Protein AF-A0A7S1TUW0-F1 (afdb_monomer_lite)

Organism: NCBI:txid124430

Foldseek 3Di:
DDDDDDDDDDDDDDDDDDDDDDDDDDDDDDPDPPPPPDPPPPPDPDPPPPPPPPPPPPPDDPDPPPCPPDQVQDAAPVQRHGDSDPVRNVCCVVVVVVVVVVVVVVVVVVVVVVVVVVVVVVVVVVVVVVVVVVVVVVVVVVVD

pLDDT: mean 76.36, std 19.65, range [44.62, 98.69]

Secondary structure (DSSP, 8-state):
--------------------------------------------------------------------S----EEPTTT--EESSHHHHHHHHHTTHHHHHHHHHHHHHHHHHHHHHHHHHHHHHHHHHHHHHHHHHHHHHHT-

Radius of gyration: 31.02 Å; chains: 1; bounding box: 53×58×76 Å

Sequence (144 aa):
DDDGDDAGGSISSASATVSSNPAEAKEEDATGNDTEDEGSASAQPGQQLKAKRGKYRKHKGQGIPDRKDYINTDACPMCGEVVGTTSGLKYHIEKKVCEARKARRQRDEAKRKEKQERREQREKEVLQREAAEAARKEARAKAT

Structure (mmCIF, N/CA/C/O backbone):
data_AF-A0A7S1TUW0-F1
#
_entry.id   AF-A0A7S1TUW0-F1
#
loop_
_atom_site.group_PDB
_atom_site.id
_atom_site.type_symbol
_atom_site.label_atom_id
_atom_site.label_alt_id
_atom_site.label_comp_id
_atom_site.label_asym_id
_atom_site.label_entity_id
_atom_site.label_seq_id
_atom_site.pdbx_PDB_ins_code
_atom_site.Cartn_x
_atom_site.Cartn_y
_atom_site.Cartn_z
_atom_site.occupancy
_atom_site.B_iso_or_equiv
_atom_site.auth_seq_id
_atom_site.auth_comp_id
_atom_site.auth_asym_id
_atom_site.auth_atom_id
_atom_site.pdbx_PDB_model_num
ATOM 1 N N . ASP A 1 1 ? 2.787 22.546 32.455 1.00 64.69 1 ASP A N 1
ATOM 2 C CA . ASP A 1 1 ? 1.810 23.590 32.119 1.00 64.69 1 ASP A CA 1
ATOM 3 C C . ASP A 1 1 ? 2.437 24.403 31.011 1.00 64.69 1 ASP A C 1
ATOM 5 O O . ASP A 1 1 ? 3.379 25.127 31.290 1.00 64.69 1 ASP A O 1
ATOM 9 N N . ASP A 1 2 ? 2.064 24.130 29.765 1.00 53.28 2 ASP A N 1
ATOM 10 C CA . ASP A 1 2 ? 2.426 24.973 28.624 1.00 53.28 2 ASP A CA 1
ATOM 11 C C . ASP A 1 2 ? 1.241 24.915 27.659 1.00 53.28 2 ASP A C 1
ATOM 13 O O . ASP A 1 2 ? 0.743 23.832 27.320 1.00 53.28 2 ASP A O 1
ATOM 17 N N . ASP A 1 3 ? 0.708 26.103 27.421 1.00 58.50 3 ASP A N 1
ATOM 18 C CA . ASP A 1 3 ? -0.614 26.417 26.914 1.00 58.50 3 ASP A CA 1
ATOM 19 C C . ASP A 1 3 ? -0.789 26.081 25.427 1.00 58.50 3 ASP A C 1
ATOM 21 O O . ASP A 1 3 ? 0.148 26.066 24.631 1.00 58.50 3 ASP A O 1
ATOM 25 N N . GLY A 1 4 ? -2.032 25.773 25.058 1.00 57.59 4 GLY A N 1
ATOM 26 C CA . GLY A 1 4 ? -2.426 25.554 23.676 1.00 57.59 4 GLY A CA 1
ATOM 27 C C . GLY A 1 4 ? -2.642 26.861 22.923 1.00 57.59 4 GLY A C 1
ATOM 28 O O . GLY A 1 4 ? -3.267 27.777 23.449 1.00 57.59 4 GLY A O 1
ATOM 29 N N . ASP A 1 5 ? -2.245 26.874 21.653 1.00 57.03 5 ASP A N 1
ATOM 30 C CA . ASP A 1 5 ? -2.712 27.852 20.677 1.00 57.03 5 ASP A CA 1
ATOM 31 C C . ASP A 1 5 ? -3.574 27.162 19.615 1.00 57.03 5 ASP A C 1
ATOM 33 O O . ASP A 1 5 ? -3.120 26.411 18.746 1.00 57.03 5 ASP A O 1
ATOM 37 N N . ASP A 1 6 ? -4.867 27.422 19.770 1.00 59.72 6 ASP A N 1
ATOM 38 C CA . ASP A 1 6 ? -5.942 27.245 18.812 1.00 59.72 6 ASP A CA 1
ATOM 39 C C . ASP A 1 6 ? -5.762 28.253 17.666 1.00 59.72 6 ASP A C 1
ATOM 41 O O . ASP A 1 6 ? -5.750 29.464 17.880 1.00 59.72 6 ASP A O 1
ATOM 45 N N . ALA A 1 7 ? -5.636 27.762 16.435 1.00 63.47 7 ALA A N 1
ATOM 46 C CA . ALA A 1 7 ? -5.795 28.590 15.246 1.00 63.47 7 ALA A CA 1
ATOM 47 C C . ALA A 1 7 ? -6.854 27.966 14.337 1.00 63.47 7 ALA A C 1
ATOM 49 O O . ALA A 1 7 ? -6.563 27.279 13.353 1.00 63.47 7 ALA A O 1
ATOM 50 N N . GLY A 1 8 ? -8.115 28.218 14.690 1.00 51.88 8 GLY A N 1
ATOM 51 C CA . GLY A 1 8 ? -9.242 28.111 13.777 1.00 51.88 8 GLY A CA 1
ATOM 52 C C . GLY A 1 8 ? -9.075 29.039 12.569 1.00 51.88 8 GLY A C 1
ATOM 53 O O . GLY A 1 8 ? -9.240 30.252 12.663 1.00 51.88 8 GLY A O 1
ATOM 54 N N . GLY A 1 9 ? -8.786 28.458 11.405 1.00 54.44 9 GLY A N 1
ATOM 55 C CA . GLY A 1 9 ? -8.825 29.136 10.109 1.00 54.44 9 GLY A CA 1
ATOM 56 C C . GL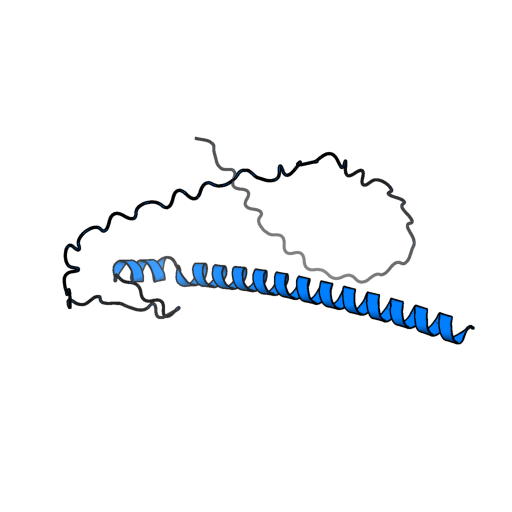Y A 1 9 ? -10.166 28.916 9.415 1.00 54.44 9 GLY A C 1
ATOM 57 O O . GLY A 1 9 ? -10.336 27.954 8.668 1.00 54.44 9 GLY A O 1
ATOM 58 N N . SER A 1 10 ? -11.119 29.805 9.686 1.00 59.19 10 SER A N 1
ATOM 59 C CA . SER A 1 10 ? -12.415 29.889 9.011 1.00 59.19 10 SER A CA 1
ATOM 60 C C . SER A 1 10 ? -12.288 30.391 7.568 1.00 59.19 10 SER A C 1
ATOM 62 O O . SER A 1 10 ? -11.637 31.393 7.306 1.00 59.19 10 SER A O 1
ATOM 64 N N . ILE A 1 11 ? -12.974 29.669 6.678 1.00 61.75 11 ILE A N 1
ATOM 65 C CA . ILE A 1 11 ? -13.624 30.051 5.414 1.00 61.75 11 ILE A CA 1
ATOM 66 C C . ILE A 1 11 ? -13.129 31.275 4.622 1.00 61.75 11 ILE A C 1
ATOM 68 O O . ILE A 1 11 ? -13.155 32.411 5.080 1.00 61.75 11 ILE A O 1
ATOM 72 N N . SER A 1 12 ? -12.945 31.068 3.317 1.00 57.72 12 SER A N 1
ATOM 73 C CA . SER A 1 12 ? -13.487 31.978 2.300 1.00 57.72 12 SER A CA 1
ATOM 74 C C . SER A 1 12 ? -13.696 31.227 0.990 1.00 57.72 12 SER A C 1
ATOM 76 O O . SER A 1 12 ? -12.757 30.884 0.277 1.00 57.72 12 SER A O 1
ATOM 78 N N . SER A 1 13 ? -14.965 30.961 0.695 1.00 56.69 13 SER A N 1
ATOM 79 C CA . SER A 1 13 ? -15.439 30.610 -0.635 1.00 56.69 13 SER A CA 1
ATOM 80 C C . SER A 1 13 ? -15.308 31.833 -1.540 1.00 56.69 13 SER A C 1
ATOM 82 O O . SER A 1 13 ? -15.924 32.861 -1.269 1.00 56.69 13 SER A O 1
ATOM 84 N N . ALA A 1 14 ? -14.567 31.708 -2.636 1.00 60.84 14 ALA A N 1
ATOM 85 C CA . ALA A 1 14 ? -14.663 32.623 -3.763 1.00 60.84 14 ALA A CA 1
ATOM 86 C C . ALA A 1 14 ? -14.856 31.804 -5.041 1.00 60.84 14 ALA A C 1
ATOM 88 O O . ALA A 1 14 ? -14.001 31.022 -5.451 1.00 60.84 14 ALA A O 1
ATOM 89 N N . SER A 1 15 ? -16.028 31.969 -5.641 1.00 59.66 15 SER A N 1
ATOM 90 C CA . SER A 1 15 ? -16.333 31.578 -7.011 1.00 59.66 15 SER A CA 1
ATOM 91 C C . SER A 1 15 ? -16.071 32.787 -7.905 1.00 59.66 15 SER A C 1
ATOM 93 O O . SER A 1 15 ? -16.634 33.837 -7.621 1.00 59.66 15 SER A O 1
ATOM 95 N N . ALA A 1 16 ? -15.281 32.648 -8.973 1.00 49.75 16 ALA A N 1
ATOM 96 C CA . ALA A 1 16 ? -15.497 33.346 -10.247 1.00 49.75 16 ALA A CA 1
ATOM 97 C C . ALA A 1 16 ? -14.436 32.966 -11.294 1.00 49.75 16 ALA A C 1
ATOM 99 O O . ALA A 1 16 ? -13.234 33.108 -11.102 1.00 49.75 16 ALA A O 1
ATOM 100 N N . THR A 1 17 ? -14.968 32.503 -12.418 1.00 59.97 17 THR A N 1
ATOM 101 C CA . THR A 1 17 ? -14.490 32.579 -13.803 1.00 59.97 17 THR A CA 1
ATOM 102 C C . THR A 1 17 ? -13.541 33.739 -14.139 1.00 59.97 17 THR A C 1
ATOM 104 O O . THR A 1 17 ? -13.884 34.875 -13.833 1.00 59.97 17 THR A O 1
ATOM 107 N N . VAL A 1 18 ? -12.490 33.488 -14.936 1.00 57.12 18 VAL A N 1
ATOM 108 C CA . VAL A 1 18 ? -12.242 34.211 -16.204 1.00 57.12 18 VAL A CA 1
ATOM 109 C C . VAL A 1 18 ? -11.153 33.511 -17.033 1.00 57.12 18 VAL A C 1
ATOM 111 O O . VAL A 1 18 ? -10.079 33.177 -16.540 1.00 57.12 18 VAL A O 1
ATOM 114 N N . SER A 1 19 ? -11.461 33.275 -18.306 1.00 56.66 19 SER A N 1
ATOM 115 C CA . SER A 1 19 ? -10.512 32.913 -19.358 1.00 56.66 19 SER A CA 1
ATOM 116 C C . SER A 1 19 ? -9.531 34.052 -19.609 1.00 56.66 19 SER A C 1
ATOM 118 O O . SER A 1 19 ? -9.982 35.183 -19.759 1.00 56.66 19 SER A O 1
ATOM 120 N N . SER A 1 20 ? -8.241 33.753 -19.768 1.00 52.38 20 SER A N 1
ATOM 121 C CA . SER A 1 20 ? -7.343 34.372 -20.762 1.00 52.38 20 SER A CA 1
ATOM 122 C C . SER A 1 20 ? -5.962 33.722 -20.690 1.00 52.38 20 SER A C 1
ATOM 124 O O . SER A 1 20 ? -5.299 33.777 -19.659 1.00 52.38 20 SER A O 1
ATOM 126 N N . ASN A 1 21 ? -5.529 33.131 -21.805 1.00 59.91 21 ASN A N 1
ATOM 127 C CA . ASN A 1 21 ? -4.113 32.896 -22.079 1.00 59.91 21 ASN A CA 1
ATOM 128 C C . ASN A 1 21 ? -3.402 34.244 -22.238 1.00 59.91 21 ASN A C 1
ATOM 130 O O . ASN A 1 21 ? -3.927 35.130 -22.916 1.00 59.91 21 ASN A O 1
ATOM 134 N N . PRO A 1 22 ? -2.168 34.338 -21.737 1.00 57.47 22 PRO A N 1
ATOM 135 C CA . PRO A 1 22 ? -1.108 34.884 -22.570 1.00 57.47 22 PRO A CA 1
ATOM 136 C C . PRO A 1 22 ? 0.097 33.940 -22.641 1.00 57.47 22 PRO A C 1
ATOM 138 O O . PRO A 1 22 ? 0.575 33.407 -21.641 1.00 57.47 22 PRO A O 1
ATOM 141 N N . ALA A 1 23 ? 0.582 33.757 -23.868 1.00 58.12 23 ALA A N 1
ATOM 142 C CA . ALA A 1 23 ? 1.971 33.418 -24.117 1.00 58.12 23 ALA A CA 1
ATOM 143 C C . ALA A 1 23 ? 2.861 34.518 -23.519 1.00 58.12 23 ALA A C 1
ATOM 145 O O . ALA A 1 23 ? 2.495 35.686 -23.598 1.00 58.12 23 ALA A O 1
ATOM 146 N N . GLU A 1 24 ? 3.993 34.148 -22.931 1.00 53.28 24 GLU A N 1
ATOM 147 C CA . GLU A 1 24 ? 5.327 34.658 -23.270 1.00 53.28 24 GLU A CA 1
ATOM 148 C C . GLU A 1 24 ? 6.348 34.254 -22.203 1.00 53.28 24 GLU A C 1
ATOM 150 O O . GLU A 1 24 ? 6.048 34.080 -21.023 1.00 53.28 24 GLU A O 1
ATOM 155 N N . ALA A 1 25 ? 7.558 34.029 -22.698 1.00 54.81 25 ALA A N 1
ATOM 156 C CA . ALA A 1 25 ? 8.715 33.503 -22.009 1.00 54.81 25 ALA A CA 1
ATOM 157 C C . ALA A 1 25 ? 9.103 34.303 -20.759 1.00 54.81 25 ALA A C 1
ATOM 159 O O . ALA A 1 25 ? 9.205 35.529 -20.798 1.00 54.81 25 ALA A O 1
ATOM 160 N N . LYS A 1 26 ? 9.468 33.573 -19.703 1.00 55.56 26 LYS A N 1
ATOM 161 C CA . LYS A 1 26 ? 10.525 33.990 -18.785 1.00 55.56 26 LYS A CA 1
ATOM 162 C C . LYS A 1 26 ? 11.448 32.813 -18.524 1.00 55.56 26 LYS A C 1
ATOM 164 O O . LYS A 1 26 ? 11.084 31.840 -17.869 1.00 55.56 26 LYS A O 1
ATOM 169 N N . GLU A 1 27 ? 12.627 32.915 -19.121 1.00 57.16 27 GLU A N 1
ATOM 170 C CA . GLU A 1 27 ? 13.829 32.290 -18.605 1.00 57.16 27 GLU A CA 1
ATOM 171 C C . GLU A 1 27 ? 14.166 32.998 -17.293 1.00 57.16 27 GLU A C 1
ATOM 173 O O . GLU A 1 27 ? 14.420 34.202 -17.276 1.00 57.16 27 GLU A O 1
ATOM 178 N N . GLU A 1 28 ? 14.133 32.262 -16.191 1.00 60.31 28 GLU A N 1
ATOM 179 C CA . GLU A 1 28 ? 14.805 32.663 -14.966 1.00 60.31 28 GLU A CA 1
ATOM 180 C C . GLU A 1 28 ? 15.561 31.457 -14.420 1.00 60.31 28 GLU A C 1
ATOM 182 O O . GLU A 1 28 ? 15.019 30.485 -13.895 1.00 60.31 28 GLU A O 1
ATOM 187 N N . ASP A 1 29 ? 16.855 31.548 -14.696 1.00 49.00 29 ASP A N 1
ATOM 188 C CA . ASP A 1 29 ? 17.959 30.854 -14.082 1.00 49.00 29 ASP A CA 1
ATOM 189 C C . ASP A 1 29 ? 17.837 30.951 -12.553 1.00 49.00 29 ASP A C 1
ATOM 191 O O . ASP A 1 29 ? 17.874 32.035 -11.968 1.00 49.00 29 ASP A O 1
ATOM 195 N N . ALA A 1 30 ? 17.645 29.805 -11.910 1.00 53.72 30 ALA A N 1
ATOM 196 C CA . ALA A 1 30 ? 17.847 29.644 -10.480 1.00 53.72 30 ALA A CA 1
ATOM 197 C C . ALA A 1 30 ? 18.624 28.347 -10.261 1.00 53.72 30 ALA A C 1
ATOM 199 O O . ALA A 1 30 ? 18.111 27.320 -9.811 1.00 53.72 30 ALA A O 1
ATOM 200 N N . THR A 1 31 ? 19.901 28.406 -10.629 1.00 54.16 31 THR A N 1
ATOM 201 C CA . THR A 1 31 ? 20.947 27.640 -9.959 1.00 54.16 31 THR A CA 1
ATOM 202 C C . THR A 1 31 ? 20.872 27.877 -8.449 1.00 54.16 31 THR A C 1
ATOM 204 O O . THR A 1 31 ? 20.812 29.028 -8.019 1.00 54.16 31 THR A O 1
ATOM 207 N N . GLY A 1 32 ? 20.937 26.811 -7.650 1.00 54.56 32 GLY A N 1
ATOM 208 C CA . GLY A 1 32 ? 21.218 26.929 -6.215 1.00 54.56 32 GLY A CA 1
ATOM 209 C C . GLY A 1 32 ? 20.296 26.122 -5.314 1.00 54.56 32 GLY A C 1
ATOM 210 O O . GLY A 1 32 ? 19.611 26.688 -4.473 1.00 54.56 32 GLY A O 1
ATOM 211 N N . ASN A 1 33 ? 20.313 24.796 -5.447 1.00 45.53 33 ASN A N 1
ATOM 212 C CA . ASN A 1 33 ? 20.049 23.939 -4.293 1.00 45.53 33 ASN A CA 1
ATOM 213 C C . ASN A 1 33 ? 21.385 23.334 -3.861 1.00 45.53 33 ASN A C 1
ATOM 215 O O . ASN A 1 33 ? 21.685 22.175 -4.149 1.00 45.53 33 ASN A O 1
ATOM 219 N N . ASP A 1 34 ? 22.180 24.162 -3.181 1.00 44.62 34 ASP A N 1
ATOM 220 C CA . ASP A 1 34 ? 23.128 23.725 -2.162 1.00 44.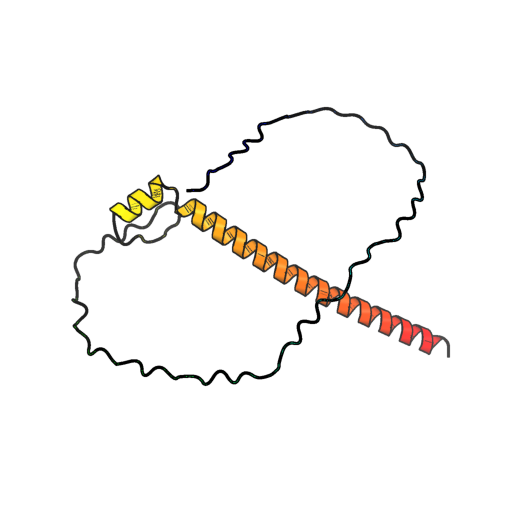62 34 ASP A CA 1
ATOM 221 C C . ASP A 1 34 ? 22.340 22.925 -1.122 1.00 44.62 34 ASP A C 1
ATOM 223 O O . ASP A 1 34 ? 21.743 23.460 -0.189 1.00 44.62 34 ASP A O 1
ATOM 227 N N . THR A 1 35 ? 22.263 21.615 -1.337 1.00 52.69 35 THR A N 1
ATOM 228 C CA . THR A 1 35 ? 21.948 20.695 -0.251 1.00 52.69 35 THR A CA 1
ATOM 229 C C . THR A 1 35 ? 23.295 20.215 0.231 1.00 52.69 35 THR A C 1
ATOM 231 O O . THR A 1 35 ? 23.896 19.338 -0.385 1.00 52.69 35 THR A O 1
ATOM 234 N N . GLU A 1 36 ? 23.782 20.874 1.278 1.00 57.59 36 GLU A N 1
ATOM 235 C CA . GLU A 1 36 ? 24.940 20.451 2.049 1.00 57.59 36 GLU A CA 1
ATOM 236 C C . GLU A 1 36 ? 24.696 19.018 2.542 1.00 57.59 36 GLU A C 1
ATOM 238 O O . GLU A 1 36 ? 24.003 18.733 3.520 1.00 57.59 36 GLU A O 1
ATOM 243 N N . ASP A 1 37 ? 25.223 18.110 1.731 1.00 55.66 37 ASP A N 1
ATOM 244 C CA . ASP A 1 37 ? 25.731 16.796 2.054 1.00 55.66 37 ASP A CA 1
ATOM 245 C C . ASP A 1 37 ? 26.754 16.929 3.182 1.00 55.66 37 ASP A C 1
ATOM 247 O O . ASP A 1 37 ? 27.893 17.238 2.913 1.00 55.66 37 ASP A O 1
ATOM 251 N N . GLU A 1 38 ? 26.363 16.738 4.440 1.00 51.16 38 GLU A N 1
ATOM 252 C CA . GLU A 1 38 ? 27.289 16.389 5.532 1.00 51.16 38 GLU A CA 1
ATOM 253 C C . GLU A 1 38 ? 26.469 15.731 6.657 1.00 51.16 38 GLU A C 1
ATOM 255 O O . GLU A 1 38 ? 26.282 16.235 7.764 1.00 51.16 38 GLU A O 1
ATOM 260 N N . GLY A 1 39 ? 25.898 14.571 6.336 1.00 45.94 39 GLY A N 1
ATOM 261 C CA . GLY A 1 39 ? 25.139 13.736 7.263 1.00 45.94 39 GLY A CA 1
ATOM 262 C C . GLY A 1 39 ? 25.600 12.291 7.216 1.00 45.94 39 GLY A C 1
ATOM 263 O O . GLY A 1 39 ? 24.770 11.384 7.175 1.00 45.94 39 GLY A O 1
ATOM 264 N N . SER A 1 40 ? 26.919 12.085 7.170 1.00 51.41 40 SER A N 1
ATOM 265 C CA . SER A 1 40 ? 27.606 10.793 7.206 1.00 51.41 40 SER A CA 1
ATOM 266 C C . SER A 1 40 ? 27.320 10.059 8.525 1.00 51.41 40 SER A C 1
ATOM 268 O O . SER A 1 40 ? 28.137 9.981 9.444 1.00 51.41 40 SER A O 1
ATOM 270 N N . ALA A 1 41 ? 26.111 9.508 8.641 1.00 50.84 41 ALA A N 1
ATOM 271 C CA . ALA A 1 41 ? 25.760 8.535 9.657 1.00 50.84 41 ALA A CA 1
ATOM 272 C C . ALA A 1 41 ? 26.436 7.216 9.278 1.00 50.84 41 ALA A C 1
ATOM 274 O O . ALA A 1 41 ? 25.848 6.324 8.664 1.00 50.84 41 ALA A O 1
ATOM 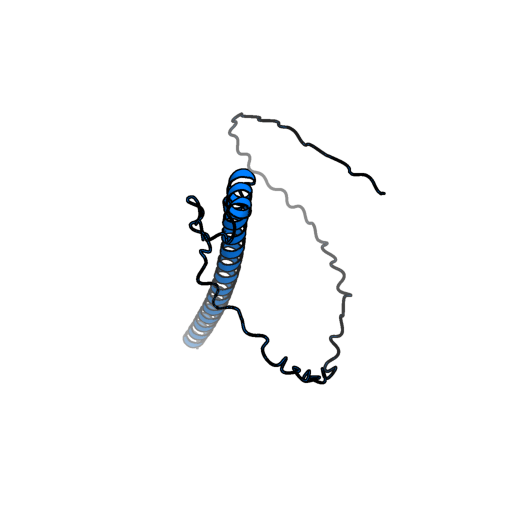275 N N . SER A 1 42 ? 27.716 7.140 9.632 1.00 52.53 42 SER A N 1
ATOM 276 C CA . SER A 1 42 ? 28.510 5.925 9.744 1.00 52.53 42 SER A CA 1
ATOM 277 C C . SER A 1 42 ? 27.718 4.857 10.507 1.00 52.53 42 SER A C 1
ATOM 279 O O . SER A 1 42 ? 27.723 4.765 11.735 1.00 52.53 42 SER A O 1
ATOM 281 N N . ALA A 1 43 ? 26.989 4.036 9.755 1.00 50.56 43 ALA A N 1
ATOM 282 C CA . ALA A 1 43 ? 26.347 2.842 10.260 1.00 50.56 43 ALA A CA 1
ATOM 283 C C . ALA A 1 43 ? 27.455 1.882 10.696 1.00 50.56 43 ALA A C 1
ATOM 285 O O . ALA A 1 43 ? 28.020 1.151 9.885 1.00 50.56 43 ALA A O 1
ATOM 286 N N . GLN A 1 44 ? 27.800 1.924 11.983 1.00 61.00 44 GLN A N 1
ATOM 287 C CA . GLN A 1 44 ? 28.713 0.965 12.581 1.00 61.00 44 GLN A CA 1
ATOM 288 C C . GLN A 1 44 ? 28.146 -0.449 12.375 1.00 61.00 44 GLN A C 1
ATOM 290 O O . GLN A 1 44 ? 27.054 -0.751 12.870 1.00 61.00 44 GLN A O 1
ATOM 295 N N . PRO A 1 45 ? 28.854 -1.339 11.658 1.00 59.47 45 PRO A N 1
ATOM 296 C CA . PRO A 1 45 ? 28.441 -2.720 11.545 1.00 59.47 45 PRO A CA 1
ATOM 297 C C . PRO A 1 45 ? 28.732 -3.423 12.874 1.00 59.47 45 PRO A C 1
ATOM 299 O O . PRO A 1 45 ? 29.865 -3.475 13.342 1.00 59.47 45 PRO A O 1
ATOM 302 N N . GLY A 1 46 ? 27.699 -4.022 13.461 1.00 57.00 46 GLY A N 1
ATOM 303 C CA . GLY A 1 46 ? 27.894 -5.160 14.354 1.00 57.00 46 GLY A CA 1
ATOM 304 C C . GLY A 1 46 ? 28.018 -4.843 15.839 1.00 57.00 46 GLY A C 1
ATOM 305 O O . GLY A 1 46 ? 28.978 -5.257 16.482 1.00 57.00 46 GLY A O 1
ATOM 306 N N . GLN A 1 47 ? 26.973 -4.277 16.442 1.00 57.38 47 GLN A N 1
ATOM 307 C CA . GLN A 1 47 ? 26.692 -4.635 17.831 1.00 57.38 47 GLN A CA 1
ATOM 308 C C . GLN A 1 47 ? 25.840 -5.903 17.846 1.00 57.38 47 GLN A C 1
ATOM 310 O O . GLN A 1 47 ? 24.649 -5.902 17.542 1.00 57.38 47 GLN A O 1
ATOM 315 N N . GLN A 1 48 ? 26.509 -7.013 18.157 1.00 58.34 48 GLN A N 1
ATOM 316 C CA . GLN A 1 48 ? 25.913 -8.319 18.395 1.00 58.34 48 GLN A CA 1
ATOM 317 C C . GLN A 1 48 ? 24.843 -8.191 19.485 1.00 58.34 48 GLN A C 1
ATOM 319 O O . GLN A 1 48 ? 25.149 -8.159 20.681 1.00 58.34 48 GLN A O 1
ATOM 324 N N . LEU A 1 49 ? 23.576 -8.135 19.077 1.00 61.97 49 LEU A N 1
ATOM 325 C CA . LEU A 1 49 ? 22.441 -8.293 19.974 1.00 61.97 49 LEU A CA 1
ATOM 326 C C . LEU A 1 49 ? 22.480 -9.728 20.503 1.00 61.97 49 LEU A C 1
ATOM 328 O O . LEU A 1 49 ? 21.925 -10.654 19.914 1.00 61.97 49 LEU A O 1
ATOM 332 N N . LYS A 1 50 ? 23.194 -9.922 21.617 1.00 65.12 50 LYS A N 1
ATOM 333 C CA . LYS A 1 50 ? 23.169 -11.152 22.404 1.00 65.12 50 LYS A CA 1
ATOM 334 C C . LYS A 1 50 ? 21.713 -11.405 22.768 1.00 65.12 50 LYS A C 1
ATOM 336 O O . LYS A 1 50 ? 21.171 -10.757 23.664 1.00 65.12 50 LYS A O 1
ATOM 341 N N . ALA A 1 51 ? 21.084 -12.327 22.044 1.00 59.44 51 ALA A N 1
ATOM 342 C CA . ALA A 1 51 ? 19.732 -12.787 22.288 1.00 59.44 51 ALA A CA 1
ATOM 343 C C . ALA A 1 51 ? 19.675 -13.385 23.697 1.00 59.44 51 ALA A C 1
ATOM 345 O O . ALA A 1 51 ? 19.935 -14.570 23.912 1.00 59.44 51 ALA A O 1
ATOM 346 N N . LYS A 1 52 ? 19.350 -12.551 24.687 1.00 63.97 52 LYS A N 1
ATOM 347 C CA . LYS A 1 52 ? 18.937 -13.005 26.008 1.00 63.97 52 LYS A CA 1
ATOM 348 C C . LYS A 1 52 ? 17.601 -13.706 25.796 1.00 63.97 52 LYS A C 1
ATOM 350 O O . LYS A 1 52 ? 16.549 -13.077 25.838 1.00 63.97 52 LYS A O 1
ATOM 355 N N . ARG A 1 53 ? 17.657 -15.009 25.500 1.00 62.19 53 ARG A N 1
ATOM 356 C CA . ARG A 1 53 ? 16.506 -15.915 25.489 1.00 62.19 53 ARG A CA 1
ATOM 357 C C . ARG A 1 53 ? 15.926 -15.883 26.899 1.00 62.19 53 AR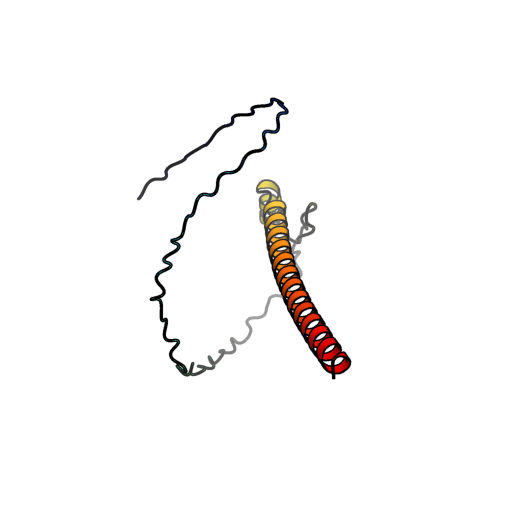G A C 1
ATOM 359 O O . ARG A 1 53 ? 16.383 -16.600 27.788 1.00 62.19 53 ARG A O 1
ATOM 366 N N . GLY A 1 54 ? 14.991 -14.959 27.116 1.00 61.03 54 GLY A N 1
ATOM 367 C CA . GLY A 1 54 ? 14.248 -14.824 28.353 1.00 61.03 54 GLY A CA 1
ATOM 368 C C . GLY A 1 54 ? 13.627 -16.173 28.668 1.00 61.03 54 GLY A C 1
ATOM 369 O O . GLY A 1 54 ? 12.862 -16.721 27.876 1.00 61.03 54 GLY A O 1
ATOM 370 N N . LYS A 1 55 ? 14.023 -16.745 29.802 1.00 64.56 55 LYS A N 1
ATOM 371 C CA . LYS A 1 55 ? 13.426 -17.957 30.348 1.00 64.56 55 LYS A CA 1
ATOM 372 C C . LYS A 1 55 ? 11.974 -17.614 30.680 1.00 64.56 55 LYS A C 1
ATOM 374 O O . LYS A 1 55 ? 11.712 -17.055 31.742 1.00 64.56 55 LYS A O 1
ATOM 379 N N . TYR A 1 56 ? 11.048 -17.903 29.766 1.00 65.00 56 TYR A N 1
ATOM 380 C CA . TYR A 1 56 ? 9.615 -17.834 30.033 1.00 65.00 56 TYR A CA 1
ATOM 381 C C . TYR A 1 56 ? 9.322 -18.783 31.198 1.00 65.00 56 TYR A C 1
ATOM 383 O O . TYR A 1 56 ? 9.320 -20.007 31.047 1.00 65.00 56 TYR A O 1
ATOM 391 N N . ARG A 1 57 ? 9.156 -18.212 32.395 1.00 64.06 57 ARG A N 1
ATOM 392 C CA . ARG A 1 57 ? 8.696 -18.939 33.575 1.00 64.06 57 ARG A CA 1
ATOM 393 C C . ARG A 1 57 ? 7.289 -19.436 33.251 1.00 64.06 57 ARG A C 1
ATOM 395 O O . ARG A 1 57 ? 6.366 -18.641 33.121 1.00 64.06 57 ARG A O 1
ATOM 402 N N . LYS A 1 58 ? 7.145 -20.754 33.081 1.00 66.38 58 LYS A N 1
ATOM 403 C CA . LYS A 1 58 ? 5.850 -21.445 33.040 1.00 66.38 58 LYS A CA 1
ATOM 404 C C . LYS A 1 58 ? 5.112 -21.124 34.341 1.00 66.38 58 LYS A C 1
ATOM 406 O O . LYS A 1 58 ? 5.373 -21.751 35.366 1.00 66.38 58 LYS A O 1
ATOM 411 N N . HIS A 1 59 ? 4.219 -20.141 34.311 1.00 66.94 59 HIS A N 1
ATOM 412 C CA . HIS A 1 59 ? 3.213 -19.988 35.352 1.00 66.94 59 HIS A CA 1
ATOM 413 C C . HIS A 1 59 ? 2.309 -21.222 35.259 1.00 66.94 59 HIS A C 1
ATOM 415 O O . HIS A 1 59 ? 1.632 -21.430 34.253 1.00 66.94 59 HIS A O 1
ATOM 421 N N . LYS A 1 60 ? 2.389 -22.102 36.266 1.00 53.62 60 LYS A N 1
ATOM 422 C CA . LYS A 1 60 ? 1.469 -23.234 36.424 1.00 53.62 60 LYS A CA 1
ATOM 423 C C . LYS A 1 60 ? 0.049 -22.673 36.479 1.00 53.62 60 LYS A C 1
ATOM 425 O O . LYS A 1 60 ? -0.227 -21.799 37.296 1.00 53.62 60 LYS A O 1
ATOM 430 N N . GLY A 1 61 ? -0.790 -23.161 35.567 1.00 52.53 61 GLY A N 1
ATOM 431 C CA . GLY A 1 61 ? -2.155 -22.711 35.351 1.00 52.53 61 GLY A CA 1
ATOM 432 C C . GLY A 1 61 ? -2.972 -22.704 36.634 1.00 52.53 61 GLY A C 1
ATOM 433 O O . GLY A 1 61 ? -3.274 -23.752 37.197 1.00 52.53 61 GLY A O 1
ATOM 434 N N . GLN A 1 62 ? -3.353 -21.507 37.061 1.00 56.62 62 GLN A N 1
ATOM 435 C CA . GLN A 1 62 ? -4.612 -21.339 37.764 1.00 56.62 62 GLN A CA 1
ATOM 436 C C . GLN A 1 62 ? -5.690 -21.442 36.686 1.00 56.62 62 GLN A C 1
ATOM 438 O O . GLN A 1 62 ? -5.629 -20.725 35.687 1.00 56.62 62 GLN A O 1
ATOM 443 N N . GLY A 1 63 ? -6.566 -22.438 36.830 1.00 53.00 63 GLY A N 1
ATOM 444 C CA . GLY A 1 63 ? -7.564 -22.805 35.834 1.00 53.00 63 GLY A CA 1
ATOM 445 C C . GLY A 1 63 ? -8.336 -21.586 35.356 1.00 53.00 63 GLY A C 1
ATOM 446 O O . GLY A 1 63 ? -8.854 -20.821 36.167 1.00 53.00 63 GLY A O 1
ATOM 447 N N . ILE A 1 64 ? -8.389 -21.414 34.035 1.00 61.50 64 ILE A N 1
ATOM 448 C CA . ILE A 1 64 ? -9.357 -20.527 33.401 1.00 61.50 64 ILE A CA 1
ATOM 449 C C . ILE A 1 64 ? -10.709 -21.107 33.816 1.00 61.50 64 ILE A C 1
ATOM 451 O O . ILE A 1 64 ? -10.986 -22.251 33.450 1.00 61.50 64 ILE A O 1
ATOM 455 N N . PRO A 1 65 ? -11.499 -20.417 34.654 1.00 60.59 65 PRO A N 1
ATOM 456 C CA . PRO A 1 65 ? -12.790 -20.948 35.037 1.00 60.59 65 PRO A CA 1
ATOM 457 C C . PRO A 1 65 ? -13.598 -21.125 33.752 1.00 60.59 65 PRO A C 1
ATOM 459 O O . PRO A 1 65 ? -13.688 -20.189 32.955 1.00 60.59 65 PRO A O 1
ATOM 462 N N . ASP A 1 66 ? -14.152 -22.322 33.555 1.00 60.47 66 ASP A N 1
ATOM 463 C CA . ASP A 1 66 ? -15.184 -22.645 32.565 1.00 60.47 66 ASP A CA 1
ATOM 464 C C . ASP A 1 66 ? -16.435 -21.791 32.863 1.00 60.47 66 ASP A C 1
ATOM 466 O O . ASP A 1 66 ? -17.469 -22.271 33.323 1.00 60.47 66 ASP A O 1
ATOM 470 N N . ARG A 1 67 ? -16.338 -20.472 32.670 1.00 59.44 67 ARG A N 1
ATOM 471 C CA . ARG A 1 67 ? -17.463 -19.544 32.746 1.00 59.44 67 ARG A CA 1
ATOM 472 C C . ARG A 1 67 ? -18.228 -19.668 31.440 1.00 59.44 67 ARG A C 1
ATOM 474 O O . ARG A 1 67 ? -18.055 -18.888 30.512 1.00 59.44 67 ARG A O 1
ATOM 481 N N . LYS A 1 68 ? -19.096 -20.679 31.410 1.00 58.97 68 LYS A N 1
ATOM 482 C CA . LYS A 1 68 ? -20.226 -20.795 30.475 1.00 58.97 68 LYS A CA 1
ATOM 483 C C . LYS A 1 68 ? -21.287 -19.709 30.694 1.00 58.97 68 LYS A C 1
ATOM 485 O O . LYS A 1 68 ? -22.266 -19.654 29.956 1.00 58.97 68 LYS A O 1
ATOM 490 N N . ASP A 1 69 ? -21.060 -18.803 31.640 1.00 54.41 69 ASP A N 1
ATOM 491 C CA . ASP A 1 69 ? -21.867 -17.613 31.846 1.00 54.41 69 ASP A CA 1
ATOM 492 C C . ASP A 1 69 ? -21.518 -16.564 30.783 1.00 54.41 69 ASP A C 1
ATOM 494 O O . ASP A 1 69 ? -20.695 -15.673 30.981 1.00 54.41 69 ASP A O 1
ATOM 498 N N . TYR A 1 70 ? -22.174 -16.698 29.633 1.00 54.91 70 TYR A N 1
ATOM 499 C CA . TYR A 1 70 ? -22.929 -15.576 29.087 1.00 54.91 70 TYR A CA 1
ATOM 500 C C . TYR A 1 70 ? -22.115 -14.284 28.895 1.00 54.91 70 TYR A C 1
ATOM 502 O O . TYR A 1 70 ? -22.470 -13.212 29.389 1.00 54.91 70 TYR A O 1
ATOM 510 N N . ILE A 1 71 ? -21.017 -14.360 28.138 1.00 60.62 71 ILE A N 1
ATOM 511 C CA . ILE A 1 71 ? -20.512 -13.153 27.488 1.00 60.62 71 ILE A CA 1
ATOM 512 C C . ILE A 1 71 ? -21.592 -12.789 26.468 1.00 60.62 71 ILE A C 1
ATOM 514 O O . ILE A 1 71 ? -21.661 -13.396 25.402 1.00 60.62 71 ILE A O 1
ATOM 518 N N . ASN A 1 72 ? -22.465 -11.842 26.816 1.00 64.38 72 ASN A N 1
ATOM 519 C CA . ASN A 1 72 ? -23.278 -11.107 25.850 1.00 64.38 72 ASN A CA 1
ATOM 520 C C . ASN A 1 72 ? -22.310 -10.340 24.951 1.00 64.38 72 ASN A C 1
ATOM 522 O O . ASN A 1 72 ? -22.008 -9.166 25.164 1.00 64.38 72 ASN A O 1
ATOM 526 N N . THR A 1 73 ? -21.717 -11.068 24.012 1.00 68.38 73 THR A N 1
ATOM 527 C CA . THR A 1 73 ? -20.896 -10.552 22.935 1.00 68.38 73 THR A CA 1
ATOM 528 C C . THR A 1 73 ? -21.828 -9.871 21.956 1.00 68.38 73 THR A C 1
ATOM 530 O O . THR A 1 73 ? -22.178 -10.434 20.919 1.00 68.38 73 THR A O 1
ATOM 533 N N . ASP A 1 74 ? -22.267 -8.671 22.309 1.00 83.00 74 ASP A N 1
ATOM 534 C CA . ASP A 1 74 ? -23.069 -7.865 21.413 1.00 83.00 74 ASP A CA 1
ATOM 535 C C . ASP A 1 74 ? -22.131 -7.291 20.342 1.00 83.00 74 ASP A C 1
ATOM 537 O O . ASP A 1 74 ? -21.155 -6.580 20.618 1.00 83.00 74 ASP A O 1
ATOM 541 N N . ALA A 1 75 ? -22.385 -7.670 19.091 1.00 91.88 75 ALA A N 1
ATOM 542 C CA . ALA A 1 75 ? -21.654 -7.148 17.949 1.00 91.88 75 ALA A CA 1
ATOM 543 C C . ALA A 1 75 ? -22.189 -5.764 17.583 1.00 91.88 75 ALA A C 1
ATOM 545 O O . ALA A 1 75 ? -23.398 -5.529 17.555 1.00 91.88 75 ALA A O 1
ATOM 546 N N . CYS A 1 76 ? -21.291 -4.838 17.255 1.00 93.19 76 CYS A N 1
ATOM 547 C CA . CYS A 1 76 ? -21.709 -3.532 16.777 1.00 93.19 76 CYS A CA 1
ATOM 548 C C . CYS A 1 76 ? -22.429 -3.657 15.423 1.00 93.19 76 CYS A C 1
ATOM 550 O O . CYS A 1 76 ? -21.824 -4.164 14.478 1.00 93.19 76 CYS A O 1
ATOM 552 N N . PRO 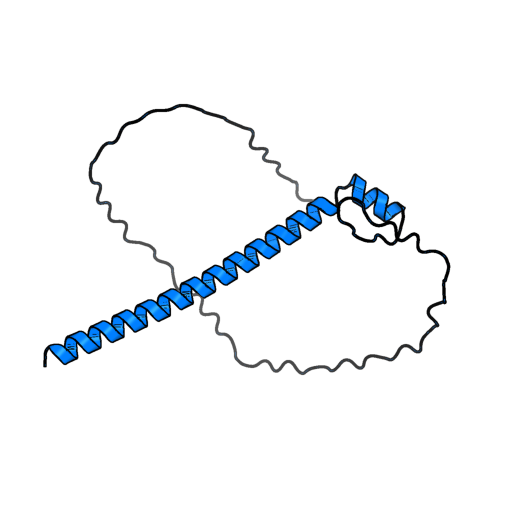A 1 77 ? -23.662 -3.144 15.257 1.00 90.81 77 PRO A N 1
ATOM 553 C CA . PRO A 1 77 ? -24.413 -3.294 14.007 1.00 90.81 77 PRO A CA 1
ATOM 554 C C . PRO A 1 77 ? -23.782 -2.540 12.825 1.00 90.81 77 PRO A C 1
ATOM 556 O O . PRO A 1 77 ? -24.034 -2.879 11.675 1.00 90.81 77 PRO A O 1
ATOM 559 N N . MET A 1 78 ? -22.946 -1.527 13.087 1.00 92.38 78 MET A N 1
ATOM 560 C CA . MET A 1 78 ? -22.317 -0.713 12.038 1.00 92.38 78 MET A CA 1
ATOM 561 C C . MET A 1 78 ? -21.036 -1.329 11.470 1.00 92.38 78 MET A C 1
ATOM 563 O O . MET A 1 78 ? -20.740 -1.154 10.290 1.00 92.38 78 MET A O 1
ATOM 567 N N . CYS A 1 79 ? -20.239 -2.001 12.305 1.00 92.94 79 CYS A N 1
ATOM 568 C CA . CYS A 1 79 ? -18.949 -2.555 11.883 1.00 92.94 79 CYS A CA 1
ATOM 569 C C . CYS A 1 79 ? -18.774 -4.054 12.161 1.00 92.94 79 CYS A C 1
ATOM 571 O O . CYS A 1 79 ? -17.720 -4.600 11.840 1.00 92.94 79 CYS A O 1
ATOM 573 N N . GLY A 1 80 ? -19.781 -4.721 12.731 1.00 91.81 80 GLY A N 1
ATOM 574 C CA . GLY A 1 80 ? -19.781 -6.153 13.044 1.00 91.81 80 GLY A CA 1
ATOM 575 C C . GLY A 1 80 ? -18.791 -6.559 14.135 1.00 91.81 80 GLY A C 1
ATOM 576 O O . GLY A 1 80 ? -18.601 -7.746 14.384 1.00 91.81 80 GLY A O 1
ATOM 577 N N . GLU A 1 81 ? -18.116 -5.597 14.768 1.00 92.81 81 GLU A N 1
ATOM 578 C CA . GLU A 1 81 ? -17.080 -5.893 15.744 1.00 92.81 81 GLU A CA 1
ATOM 579 C C . GLU A 1 81 ? -17.697 -6.318 17.072 1.00 92.81 81 GLU A C 1
ATOM 581 O O . GLU A 1 81 ? -18.542 -5.619 17.633 1.00 92.81 81 GLU A O 1
ATOM 586 N N . VAL A 1 82 ? -17.264 -7.479 17.557 1.00 93.31 82 VAL A N 1
ATOM 587 C CA . VAL A 1 82 ? -17.720 -8.048 18.820 1.00 93.31 82 VAL A CA 1
ATOM 588 C C . VAL A 1 82 ? -17.109 -7.264 19.971 1.00 93.31 82 VAL A C 1
ATOM 590 O O . VAL A 1 82 ? -15.886 -7.221 20.121 1.00 93.31 82 VAL A O 1
ATOM 593 N N . VAL A 1 83 ? -17.961 -6.661 20.798 1.00 93.06 83 VAL A N 1
ATOM 594 C CA . VAL A 1 83 ? -17.528 -5.967 22.009 1.00 93.06 83 VAL A CA 1
ATOM 595 C C . VAL A 1 83 ? -17.869 -6.841 23.212 1.00 93.06 83 VAL A C 1
ATOM 597 O O . VAL A 1 83 ? -18.986 -7.322 23.348 1.00 93.06 83 VAL A O 1
ATOM 600 N N . GLY A 1 84 ? -16.886 -7.088 24.081 1.00 89.12 84 GLY A N 1
ATOM 601 C CA . GLY A 1 84 ? -17.033 -8.042 25.189 1.00 89.12 84 GLY A CA 1
ATOM 602 C C . GLY A 1 84 ? -17.939 -7.577 26.334 1.00 89.12 84 GLY A C 1
ATOM 603 O O . GLY A 1 84 ? -18.204 -8.356 27.244 1.00 89.12 84 GLY A O 1
ATOM 604 N N . THR A 1 85 ? -18.382 -6.316 26.326 1.00 90.00 85 THR A N 1
ATOM 605 C CA . THR A 1 85 ? -19.250 -5.735 27.357 1.00 90.00 85 THR A CA 1
ATOM 606 C C . THR A 1 85 ? -20.293 -4.805 26.738 1.00 90.00 85 THR A C 1
ATOM 608 O O . THR A 1 85 ? -20.007 -4.068 25.793 1.00 90.00 85 THR A O 1
ATOM 611 N N . THR A 1 86 ? -21.492 -4.773 27.322 1.00 90.56 86 THR A N 1
ATOM 612 C CA . THR A 1 86 ? -22.594 -3.885 26.907 1.00 90.56 86 THR A CA 1
ATOM 613 C C . THR A 1 86 ? -22.236 -2.403 27.049 1.00 90.56 86 THR A C 1
ATOM 615 O O . THR A 1 86 ? -22.529 -1.600 26.163 1.00 90.56 86 THR A O 1
ATOM 618 N N . SER A 1 87 ? -21.543 -2.026 28.130 1.00 92.44 87 SER A N 1
ATOM 619 C CA . SER A 1 87 ? -21.027 -0.664 28.332 1.00 92.44 87 SER A CA 1
ATOM 620 C C . SER A 1 87 ? -19.989 -0.285 27.276 1.00 92.44 87 SER A C 1
ATOM 622 O O . SER A 1 87 ? -20.017 0.831 26.756 1.00 92.44 87 SER A O 1
ATOM 624 N N . GLY A 1 88 ? -19.119 -1.230 26.908 1.00 92.69 88 GLY A N 1
ATOM 625 C CA . GLY A 1 88 ? -18.168 -1.070 25.818 1.00 92.69 88 GLY A CA 1
ATOM 626 C C . GLY A 1 88 ? -18.873 -0.855 24.484 1.00 92.69 88 GLY A C 1
ATOM 627 O O . GLY A 1 88 ? -18.467 0.023 23.728 1.00 92.69 88 GLY A O 1
ATOM 628 N N . LEU A 1 89 ? -19.946 -1.603 24.204 1.00 94.06 89 LEU A N 1
ATOM 629 C CA . LEU A 1 89 ? -20.718 -1.443 22.974 1.00 94.06 89 LEU A CA 1
ATOM 630 C C . LEU A 1 89 ? -21.431 -0.087 22.920 1.00 94.06 89 LEU A C 1
ATOM 632 O O . LEU A 1 89 ? -21.371 0.600 21.901 1.00 94.06 89 LEU A O 1
ATOM 636 N N . LYS A 1 90 ? -22.057 0.332 24.023 1.00 94.88 90 LYS A N 1
ATOM 637 C CA . LYS A 1 90 ? -22.702 1.646 24.121 1.00 94.88 90 LYS A CA 1
ATOM 638 C C . LYS A 1 90 ? -21.697 2.770 23.861 1.00 94.88 90 LYS A C 1
ATOM 640 O O . LYS A 1 90 ? -21.931 3.608 22.996 1.00 94.88 90 LYS A O 1
ATOM 645 N N . TYR A 1 91 ? -20.533 2.715 24.511 1.00 96.62 91 TYR A N 1
ATOM 646 C CA . TYR A 1 91 ? -19.435 3.652 24.265 1.00 96.62 91 TYR A CA 1
ATOM 647 C C . TYR A 1 91 ? -18.958 3.616 22.807 1.00 96.62 91 TYR A C 1
ATOM 649 O O . TYR A 1 91 ? -18.740 4.658 22.191 1.00 96.62 91 TYR A O 1
ATOM 657 N N . HIS A 1 92 ? -18.815 2.418 22.241 1.00 95.75 92 HIS A N 1
ATOM 658 C CA . HIS A 1 92 ? -18.366 2.218 20.870 1.00 95.75 92 HIS A CA 1
ATOM 659 C C . HIS A 1 92 ? -19.280 2.922 19.855 1.00 95.75 92 HIS A C 1
ATOM 661 O O . HIS A 1 92 ? -18.781 3.538 18.909 1.00 95.75 92 HIS A O 1
ATOM 667 N N . ILE A 1 93 ? -20.597 2.855 20.067 1.00 94.38 93 ILE A N 1
ATOM 668 C CA . ILE A 1 93 ? -21.608 3.516 19.234 1.00 94.38 93 ILE A CA 1
ATOM 669 C C . ILE A 1 93 ? -21.624 5.029 19.503 1.00 94.38 93 ILE A C 1
ATOM 671 O O . ILE A 1 93 ? -21.482 5.810 18.565 1.00 94.38 93 ILE A O 1
ATOM 675 N N . GLU A 1 94 ? -21.723 5.454 20.768 1.00 96.31 94 GLU A N 1
ATOM 676 C CA . GLU A 1 94 ? -21.822 6.874 21.155 1.00 96.31 94 GLU A CA 1
ATOM 677 C C . GLU A 1 94 ? -20.596 7.695 20.741 1.00 96.31 94 GLU A C 1
ATOM 679 O O . GLU A 1 94 ? -20.724 8.831 20.288 1.00 96.31 94 GLU A O 1
ATOM 684 N N . LYS A 1 95 ? -19.393 7.126 20.873 1.00 97.56 95 LYS A N 1
ATOM 685 C CA . LYS A 1 95 ? -18.136 7.779 20.481 1.00 97.56 95 LYS A CA 1
ATOM 686 C C . LYS A 1 95 ? -17.716 7.480 19.045 1.00 97.56 95 LYS A C 1
ATOM 688 O O . LYS A 1 95 ? -16.615 7.862 18.658 1.00 97.56 95 LYS A O 1
ATOM 693 N N . LYS A 1 96 ? -18.561 6.805 18.256 1.00 95.38 96 LYS A N 1
ATOM 694 C CA . LYS A 1 96 ? -18.299 6.474 16.845 1.00 95.38 96 LYS A CA 1
ATOM 695 C C . LYS A 1 96 ? -16.943 5.791 16.625 1.00 95.38 96 LYS A C 1
ATOM 697 O O . LYS A 1 96 ? -16.240 6.037 15.644 1.00 95.38 96 LYS A O 1
ATOM 702 N N . VAL A 1 97 ? -16.572 4.883 17.528 1.00 95.62 97 VAL A N 1
ATOM 703 C CA . VAL A 1 97 ? -15.281 4.177 17.478 1.00 95.62 97 VAL A CA 1
ATOM 704 C C . VAL A 1 97 ? -15.154 3.343 16.194 1.00 95.62 97 VAL A C 1
ATOM 706 O O . VAL A 1 97 ? -14.058 3.264 15.629 1.00 95.62 97 VAL A O 1
ATOM 709 N N . CYS A 1 98 ? -16.266 2.790 15.678 1.00 94.31 98 CYS A N 1
ATOM 710 C CA . CYS A 1 98 ? -16.309 2.140 14.359 1.00 94.31 98 CYS A CA 1
ATOM 711 C C . CYS A 1 98 ? -15.728 3.047 13.260 1.00 94.31 98 CYS A C 1
ATOM 713 O O . CYS A 1 98 ? -14.914 2.590 12.456 1.00 94.31 98 CYS A O 1
ATOM 715 N N . GLU A 1 99 ? -16.155 4.314 13.197 1.00 94.50 99 GLU A N 1
ATOM 716 C CA . GLU A 1 99 ? -15.806 5.238 12.111 1.00 94.50 99 GLU A CA 1
ATOM 717 C C . GLU A 1 99 ? -14.315 5.573 12.146 1.00 94.50 99 GLU A C 1
ATOM 719 O O . GLU A 1 99 ? -13.623 5.410 11.140 1.00 94.50 99 GLU A O 1
ATOM 724 N N . ALA A 1 100 ? -13.794 5.935 13.322 1.00 94.00 100 ALA A N 1
ATOM 725 C CA . ALA A 1 100 ? -12.374 6.228 13.506 1.00 94.00 100 ALA A CA 1
ATOM 726 C C . ALA A 1 100 ? -11.492 5.030 13.118 1.00 94.00 100 ALA A C 1
ATOM 728 O O . ALA A 1 100 ? -10.473 5.171 12.434 1.00 94.00 100 ALA A O 1
ATOM 729 N N . ARG A 1 101 ? -11.905 3.818 13.505 1.00 92.69 101 ARG A N 1
ATOM 730 C CA . ARG A 1 101 ? -11.169 2.595 13.180 1.00 92.69 101 ARG A CA 1
ATOM 731 C C . ARG A 1 101 ? -11.242 2.248 11.694 1.00 92.69 101 ARG A C 1
ATOM 733 O O . ARG A 1 101 ? -10.231 1.828 11.125 1.00 92.69 101 ARG A O 1
ATOM 740 N N . LYS A 1 102 ? -12.399 2.440 11.054 1.00 93.75 102 LYS A N 1
ATOM 741 C CA . LYS A 1 102 ? -12.574 2.267 9.605 1.00 93.75 102 LYS A CA 1
ATOM 742 C C . LYS A 1 102 ? -11.703 3.255 8.831 1.00 93.75 102 LYS A C 1
ATOM 744 O O . LYS A 1 102 ? -10.958 2.828 7.954 1.00 93.75 102 LYS A O 1
ATOM 749 N N . ALA A 1 103 ? -11.721 4.532 9.210 1.00 94.31 103 ALA A N 1
ATOM 750 C CA . ALA A 1 103 ? -10.894 5.570 8.602 1.00 94.31 103 ALA A CA 1
ATOM 751 C C . ALA A 1 103 ? -9.396 5.256 8.735 1.00 94.31 103 ALA A C 1
ATOM 753 O O . ALA A 1 103 ? -8.647 5.357 7.762 1.00 94.31 103 ALA A O 1
ATOM 754 N N . ARG A 1 104 ? -8.952 4.790 9.912 1.00 95.00 104 ARG A N 1
ATOM 755 C CA . ARG A 1 104 ? -7.565 4.347 10.110 1.00 95.00 104 ARG A CA 1
ATOM 756 C C . ARG A 1 104 ? -7.202 3.175 9.193 1.00 95.00 104 ARG A C 1
ATOM 758 O O . ARG A 1 104 ? -6.171 3.236 8.533 1.00 95.00 104 ARG A O 1
ATOM 765 N N . ARG A 1 105 ? -8.051 2.142 9.108 1.00 92.56 105 ARG A N 1
ATOM 766 C CA . ARG A 1 105 ? -7.826 0.997 8.203 1.00 92.56 105 ARG A CA 1
ATOM 767 C C . ARG A 1 105 ? -7.730 1.432 6.742 1.00 92.56 105 ARG A C 1
ATOM 769 O O . ARG A 1 105 ? -6.822 0.989 6.052 1.00 92.56 105 ARG A O 1
ATOM 776 N N . GLN A 1 106 ? -8.615 2.321 6.294 1.00 95.75 106 GLN A N 1
ATOM 777 C CA . GLN A 1 106 ? -8.588 2.856 4.930 1.00 95.75 106 GLN A CA 1
ATOM 778 C C . GLN A 1 106 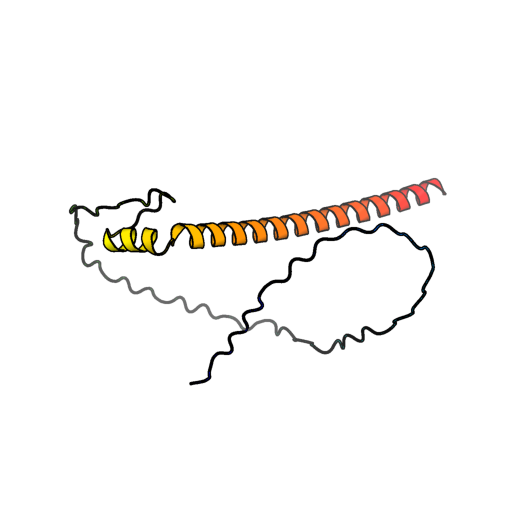? -7.302 3.643 4.648 1.00 95.75 106 GLN A C 1
ATOM 780 O O . GLN A 1 106 ? -6.690 3.452 3.602 1.00 95.75 106 GLN A O 1
ATOM 785 N N . ARG A 1 107 ? -6.843 4.474 5.593 1.00 97.06 107 ARG A N 1
ATOM 786 C CA . ARG A 1 107 ? -5.566 5.196 5.477 1.00 97.06 107 ARG A CA 1
ATOM 787 C C . ARG A 1 107 ? -4.375 4.237 5.387 1.00 97.06 107 ARG A C 1
ATOM 789 O O . ARG A 1 107 ? -3.482 4.447 4.571 1.00 97.06 107 ARG A O 1
ATOM 796 N N . ASP A 1 108 ? -4.357 3.196 6.215 1.00 95.56 108 ASP A N 1
ATOM 797 C CA . ASP A 1 108 ? -3.286 2.195 6.208 1.00 95.56 108 ASP A CA 1
ATOM 798 C C . ASP A 1 108 ? -3.287 1.375 4.905 1.00 95.56 108 ASP A C 1
ATOM 800 O O . ASP A 1 108 ? -2.223 1.069 4.365 1.00 95.56 108 ASP A O 1
ATOM 804 N N . GLU A 1 109 ? -4.465 1.050 4.366 1.00 96.81 109 GLU A N 1
ATOM 805 C CA . GLU A 1 109 ? -4.608 0.384 3.069 1.00 96.81 109 GLU A CA 1
ATOM 806 C C . GLU A 1 109 ? -4.159 1.285 1.910 1.00 96.81 109 GLU A C 1
ATOM 808 O O . GLU A 1 109 ? -3.413 0.828 1.047 1.00 96.81 109 GLU A O 1
ATOM 813 N N . ALA A 1 110 ? -4.529 2.569 1.923 1.00 97.75 110 ALA A N 1
ATOM 814 C CA . ALA A 1 110 ? -4.085 3.545 0.928 1.00 97.75 110 ALA A CA 1
ATOM 815 C C . ALA A 1 110 ? -2.554 3.670 0.905 1.00 97.75 110 ALA A C 1
ATOM 817 O O . ALA A 1 110 ? -1.947 3.537 -0.153 1.00 97.75 110 ALA A O 1
ATOM 818 N N . LYS A 1 111 ? -1.909 3.789 2.075 1.00 97.44 111 LYS A N 1
ATOM 819 C CA . LYS A 1 111 ? -0.437 3.805 2.183 1.00 97.44 111 LYS A CA 1
ATOM 820 C C . LYS A 1 111 ? 0.216 2.525 1.656 1.00 97.44 111 LYS A C 1
ATOM 822 O O . LYS A 1 111 ? 1.323 2.563 1.119 1.00 97.44 111 LYS A O 1
ATOM 827 N N . ARG A 1 112 ? -0.428 1.364 1.837 1.00 98.06 112 ARG A N 1
ATOM 828 C CA . ARG A 1 112 ? 0.065 0.091 1.285 1.00 98.06 112 ARG A CA 1
ATOM 829 C C . ARG A 1 112 ? -0.039 0.064 -0.237 1.00 98.06 112 ARG A C 1
ATOM 831 O O . ARG A 1 112 ? 0.934 -0.343 -0.866 1.00 98.06 112 ARG A O 1
ATOM 838 N N . LYS A 1 113 ? -1.165 0.519 -0.797 1.00 97.69 113 LYS A N 1
ATOM 839 C CA . LYS A 1 113 ? -1.373 0.628 -2.250 1.00 97.69 113 LYS A CA 1
ATOM 840 C C . LYS A 1 113 ? -0.379 1.599 -2.883 1.00 97.69 113 LYS A C 1
ATOM 842 O O . LYS A 1 113 ? 0.352 1.186 -3.768 1.00 97.69 113 LYS A O 1
ATOM 847 N N . GLU A 1 114 ? -0.220 2.798 -2.328 1.00 97.88 114 GLU A N 1
ATOM 848 C CA . GLU A 1 114 ? 0.767 3.789 -2.788 1.00 97.88 114 GLU A CA 1
ATOM 849 C C . GLU A 1 114 ? 2.198 3.216 -2.794 1.00 97.88 114 GLU A C 1
ATOM 851 O O . GLU A 1 114 ? 2.953 3.344 -3.759 1.00 97.88 114 GLU A O 1
ATOM 856 N N . LYS A 1 115 ? 2.589 2.508 -1.724 1.00 97.94 115 LYS A N 1
ATOM 857 C CA . LYS A 1 115 ? 3.905 1.858 -1.654 1.00 97.94 115 LYS A CA 1
ATOM 858 C C . LYS A 1 115 ? 4.068 0.752 -2.699 1.00 97.94 115 LYS A C 1
ATOM 860 O O . LYS A 1 115 ? 5.184 0.545 -3.179 1.00 97.94 115 LYS A O 1
ATOM 865 N N . GLN A 1 116 ? 3.003 0.011 -2.992 1.00 98.00 116 GLN A N 1
ATOM 866 C CA . GLN A 1 116 ? 3.002 -1.032 -4.011 1.00 98.00 116 GLN A CA 1
ATOM 867 C C . GLN A 1 116 ? 3.118 -0.421 -5.411 1.00 98.00 116 GLN A C 1
ATOM 869 O O . GLN A 1 116 ? 4.024 -0.798 -6.147 1.00 98.00 116 GLN A O 1
ATOM 874 N N . GLU A 1 117 ? 2.313 0.589 -5.726 1.00 98.31 117 GLU A N 1
ATOM 875 C CA . GLU A 1 117 ? 2.365 1.322 -6.994 1.00 98.31 117 GLU A CA 1
ATOM 876 C C . GLU A 1 117 ? 3.750 1.933 -7.231 1.00 98.31 117 GLU A C 1
ATOM 878 O O . GLU A 1 117 ? 4.314 1.794 -8.312 1.00 98.31 117 GLU A O 1
ATOM 883 N N . ARG A 1 118 ? 4.380 2.508 -6.198 1.00 97.81 118 ARG A N 1
ATOM 884 C CA . ARG A 1 118 ? 5.758 3.018 -6.293 1.00 97.81 118 ARG A CA 1
ATOM 885 C C . ARG A 1 118 ? 6.784 1.925 -6.610 1.00 97.81 118 ARG A C 1
ATOM 887 O O . ARG A 1 118 ? 7.795 2.205 -7.252 1.00 97.81 118 ARG A O 1
ATOM 894 N N . ARG A 1 119 ? 6.582 0.692 -6.131 1.00 97.94 119 ARG A N 1
ATOM 895 C CA . ARG A 1 119 ? 7.457 -0.448 -6.467 1.00 97.94 119 ARG A CA 1
ATOM 896 C C . ARG A 1 119 ? 7.251 -0.878 -7.912 1.00 97.94 119 ARG A C 1
ATOM 898 O O . ARG A 1 119 ? 8.235 -1.012 -8.627 1.00 97.94 119 ARG A O 1
ATOM 905 N N . GLU A 1 120 ? 6.000 -1.009 -8.334 1.00 98.44 120 GLU A N 1
ATOM 906 C CA . GLU A 1 120 ? 5.638 -1.361 -9.710 1.00 98.44 120 GLU A CA 1
ATOM 907 C C . GLU A 1 120 ? 6.117 -0.297 -10.709 1.00 98.44 120 GLU A C 1
ATOM 909 O O . GLU A 1 120 ? 6.590 -0.626 -11.792 1.00 98.44 120 GLU A O 1
ATOM 914 N N . GLN A 1 121 ? 6.065 0.985 -10.342 1.00 98.31 121 GLN A N 1
ATOM 915 C CA . GLN A 1 121 ? 6.581 2.074 -11.169 1.00 98.31 121 GLN A CA 1
ATOM 916 C C . GLN A 1 121 ? 8.102 1.986 -11.341 1.00 98.31 121 GLN A C 1
ATOM 918 O O . GLN A 1 121 ? 8.593 2.109 -12.460 1.00 98.31 121 GLN A O 1
ATOM 923 N N . ARG A 1 122 ? 8.845 1.718 -10.260 1.00 98.38 122 ARG A N 1
ATOM 924 C CA . ARG A 1 122 ? 10.302 1.504 -10.325 1.00 98.38 122 ARG A CA 1
ATOM 925 C C . ARG A 1 122 ? 10.662 0.282 -11.164 1.00 98.38 122 ARG A C 1
ATOM 927 O O . ARG A 1 122 ? 11.625 0.323 -11.916 1.00 98.38 122 ARG A O 1
ATOM 934 N N . GLU A 1 123 ? 9.896 -0.795 -11.043 1.00 98.44 123 GLU A N 1
ATOM 935 C CA . GLU A 1 123 ? 10.089 -2.002 -11.848 1.00 98.44 123 GLU A CA 1
ATOM 936 C C . GLU A 1 123 ? 9.854 -1.727 -13.339 1.00 98.44 123 GLU A C 1
ATOM 938 O O . GLU A 1 123 ? 10.685 -2.084 -14.173 1.00 98.44 123 GLU A O 1
ATOM 943 N N . LYS A 1 124 ? 8.781 -1.003 -13.678 1.00 98.50 124 LYS A N 1
ATOM 944 C CA . LYS A 1 124 ? 8.513 -0.559 -15.053 1.00 98.50 124 LYS A CA 1
ATOM 945 C C . LYS A 1 124 ? 9.630 0.325 -15.608 1.00 98.50 124 LYS A C 1
ATOM 947 O O . LYS A 1 124 ? 10.011 0.155 -16.761 1.00 98.50 124 LYS A O 1
ATOM 952 N N . GLU A 1 125 ? 10.169 1.237 -14.801 1.00 98.56 125 GLU A N 1
ATOM 953 C CA . GLU A 1 125 ? 11.284 2.104 -15.197 1.00 98.56 125 GLU A CA 1
ATOM 954 C C . GLU A 1 125 ? 12.558 1.298 -15.503 1.00 98.56 125 GLU A C 1
ATOM 956 O O . GLU A 1 125 ? 13.221 1.547 -16.512 1.00 98.56 125 GLU A O 1
ATOM 961 N N . VAL A 1 126 ? 12.874 0.290 -14.681 1.00 98.62 126 VAL A N 1
ATOM 962 C CA . VAL A 1 126 ? 14.008 -0.619 -14.922 1.00 98.62 126 VAL A CA 1
ATOM 963 C C . VAL A 1 126 ? 13.824 -1.377 -16.235 1.00 98.62 126 VAL A C 1
ATOM 965 O O . VAL A 1 126 ? 14.714 -1.333 -17.084 1.00 98.62 126 VAL A O 1
ATOM 968 N N . LEU A 1 127 ? 12.653 -1.983 -16.450 1.00 98.56 127 LEU A N 1
ATOM 969 C CA . LEU A 1 127 ? 12.345 -2.703 -17.690 1.00 98.56 127 LEU A CA 1
ATOM 970 C C . LEU A 1 127 ? 12.430 -1.792 -18.923 1.00 98.56 127 LEU A C 1
ATOM 972 O O . LEU A 1 127 ? 12.944 -2.194 -19.967 1.00 98.56 127 LEU A O 1
ATOM 976 N N . GLN A 1 128 ? 11.966 -0.546 -18.812 1.00 98.44 128 GLN A N 1
ATOM 977 C CA . GLN A 1 128 ? 12.056 0.427 -19.898 1.00 98.44 128 GLN A CA 1
ATOM 978 C C . GLN A 1 128 ? 13.510 0.805 -20.207 1.00 98.44 128 GLN A C 1
ATOM 980 O O . GLN A 1 128 ? 13.881 0.913 -21.379 1.00 98.44 128 GLN A O 1
ATOM 985 N N . ARG A 1 129 ? 14.351 0.982 -19.181 1.00 98.56 129 ARG A N 1
ATOM 986 C CA . ARG A 1 129 ? 15.783 1.264 -19.349 1.00 98.56 129 ARG A CA 1
ATOM 987 C C . ARG A 1 129 ? 16.511 0.102 -20.024 1.00 98.56 129 ARG A C 1
ATOM 989 O O . ARG A 1 129 ? 17.304 0.341 -20.933 1.00 98.56 129 ARG A O 1
ATOM 996 N N . GLU A 1 130 ? 16.220 -1.133 -19.623 1.00 98.69 130 GLU A N 1
ATOM 997 C CA . GLU A 1 130 ? 16.783 -2.339 -20.242 1.00 98.69 130 GLU A CA 1
ATOM 998 C C . GLU A 1 130 ? 16.347 -2.485 -21.704 1.00 98.69 130 GLU A C 1
ATOM 1000 O O . GLU A 1 130 ? 17.181 -2.725 -22.578 1.00 98.69 130 GLU A O 1
ATOM 1005 N N . ALA A 1 131 ? 15.063 -2.259 -22.001 1.00 98.69 131 ALA A N 1
ATOM 1006 C CA . ALA A 1 131 ? 14.551 -2.274 -23.369 1.00 98.69 131 ALA A CA 1
ATOM 1007 C C . ALA A 1 131 ? 15.220 -1.200 -24.245 1.00 98.69 131 ALA A C 1
ATOM 1009 O O . ALA A 1 131 ? 15.603 -1.470 -25.385 1.00 98.69 131 ALA A O 1
ATOM 1010 N N . ALA A 1 132 ? 15.423 0.007 -23.707 1.00 98.69 132 ALA A N 1
ATOM 1011 C CA . ALA A 1 132 ? 16.124 1.080 -24.406 1.00 98.69 132 ALA A CA 1
ATOM 1012 C C . ALA A 1 132 ? 17.606 0.745 -24.656 1.00 98.69 132 ALA A C 1
ATOM 1014 O O . ALA A 1 132 ? 18.138 1.044 -25.728 1.00 98.69 132 ALA A O 1
ATOM 1015 N N . GLU A 1 133 ? 18.285 0.106 -23.699 1.00 98.69 133 GLU A N 1
ATOM 1016 C CA . GLU A 1 133 ? 19.661 -0.366 -23.876 1.00 98.69 133 GLU A CA 1
ATOM 1017 C C . GLU A 1 133 ? 19.749 -1.469 -24.941 1.00 98.69 133 GLU A C 1
ATOM 1019 O O . GLU A 1 133 ? 20.634 -1.426 -25.799 1.00 98.69 133 GLU A O 1
ATOM 1024 N N . ALA A 1 134 ? 18.818 -2.426 -24.929 1.00 98.56 134 ALA A N 1
ATOM 1025 C CA . ALA A 1 134 ? 18.738 -3.484 -25.930 1.00 98.56 134 ALA A CA 1
ATOM 1026 C C . ALA A 1 134 ? 18.534 -2.910 -27.340 1.00 98.56 134 ALA A C 1
ATOM 1028 O O . ALA A 1 134 ? 19.281 -3.256 -28.257 1.00 98.56 134 ALA A O 1
ATOM 1029 N N . ALA A 1 135 ? 17.614 -1.953 -27.494 1.00 98.69 135 ALA A N 1
ATOM 1030 C CA . ALA A 1 135 ? 17.384 -1.263 -28.762 1.00 98.69 135 ALA A CA 1
ATOM 1031 C C . ALA A 1 135 ? 18.640 -0.519 -29.256 1.00 98.69 135 ALA A C 1
ATOM 1033 O O . ALA A 1 135 ? 18.971 -0.570 -30.441 1.00 98.69 135 ALA A O 1
ATOM 1034 N N . ARG A 1 136 ? 19.395 0.129 -28.353 1.00 98.50 136 ARG A N 1
ATOM 1035 C CA . ARG A 1 136 ? 20.679 0.770 -28.696 1.00 98.50 136 ARG A CA 1
ATOM 1036 C C . ARG A 1 136 ? 21.729 -0.241 -29.161 1.00 98.50 136 ARG A C 1
ATOM 1038 O O . ARG A 1 136 ? 22.449 0.037 -30.120 1.00 98.50 136 ARG A O 1
ATOM 1045 N N . LYS A 1 137 ? 21.830 -1.403 -28.507 1.00 98.62 137 LYS A N 1
ATOM 1046 C CA . LYS A 1 137 ? 22.754 -2.480 -28.909 1.00 98.62 137 LYS A CA 1
ATOM 1047 C C . LYS A 1 137 ? 22.395 -3.041 -30.283 1.00 98.62 137 LYS A C 1
ATOM 1049 O O . LYS A 1 137 ? 23.286 -3.209 -31.110 1.00 98.62 137 LYS A O 1
ATOM 1054 N N . GLU A 1 138 ? 21.111 -3.270 -30.544 1.00 98.50 138 GLU A N 1
ATOM 1055 C CA . GLU A 1 138 ? 20.628 -3.742 -31.843 1.00 98.50 138 GLU A CA 1
ATOM 1056 C C . GLU A 1 138 ? 20.909 -2.724 -32.958 1.00 98.50 138 GLU A C 1
ATOM 1058 O O . GLU A 1 138 ? 21.431 -3.091 -34.008 1.00 98.50 138 GLU A O 1
ATOM 1063 N N . ALA A 1 139 ? 20.638 -1.437 -32.721 1.00 98.44 139 ALA A N 1
ATOM 1064 C CA . ALA A 1 139 ? 20.941 -0.377 -33.682 1.00 98.44 139 ALA A CA 1
ATOM 1065 C C . ALA A 1 139 ? 22.443 -0.303 -34.003 1.00 98.44 139 ALA A C 1
ATOM 1067 O O . ALA A 1 139 ? 22.818 -0.152 -35.164 1.00 98.44 139 ALA A O 1
ATOM 1068 N N . ARG A 1 140 ? 23.306 -0.473 -32.992 1.00 98.38 140 ARG A N 1
ATOM 1069 C CA . ARG A 1 140 ? 24.761 -0.532 -33.185 1.00 98.38 140 ARG A CA 1
ATOM 1070 C C . ARG A 1 140 ? 25.185 -1.752 -34.007 1.00 98.38 140 ARG A C 1
ATOM 1072 O O . ARG A 1 140 ? 26.040 -1.604 -34.868 1.00 98.38 140 ARG A O 1
ATOM 1079 N N . ALA A 1 141 ? 24.597 -2.923 -33.759 1.00 98.31 141 ALA A N 1
ATOM 1080 C CA . ALA A 1 141 ? 24.899 -4.149 -34.501 1.00 98.31 141 ALA A CA 1
ATOM 1081 C C . ALA A 1 141 ? 24.430 -4.093 -35.964 1.00 98.31 141 ALA A C 1
ATOM 1083 O O . ALA A 1 141 ? 25.057 -4.683 -36.830 1.00 98.31 141 ALA A O 1
ATOM 1084 N N . LYS A 1 142 ? 23.344 -3.368 -36.255 1.00 98.25 142 LYS A N 1
ATOM 1085 C CA . LYS A 1 142 ? 22.873 -3.145 -37.633 1.00 98.25 142 LYS A CA 1
ATOM 1086 C C . LYS A 1 142 ? 23.728 -2.148 -38.421 1.00 98.25 142 LYS A C 1
ATOM 1088 O O . LYS A 1 142 ? 23.602 -2.091 -39.638 1.00 98.25 142 LYS A O 1
ATOM 1093 N N . ALA A 1 143 ? 24.531 -1.333 -37.740 1.00 97.75 143 ALA A N 1
ATOM 1094 C CA . ALA A 1 143 ? 25.387 -0.330 -38.369 1.00 97.75 143 ALA A CA 1
ATOM 1095 C C . ALA A 1 143 ? 26.783 -0.861 -38.752 1.00 97.75 143 ALA A C 1
ATOM 1097 O O . ALA A 1 143 ? 27.513 -0.158 -39.448 1.00 97.75 143 ALA A O 1
ATOM 1098 N N . THR A 1 144 ? 27.160 -2.052 -38.273 1.00 94.06 144 THR A N 1
ATOM 1099 C CA . THR A 1 144 ? 28.407 -2.757 -38.624 1.00 94.06 144 THR A CA 1
ATOM 1100 C C . THR A 1 144 ? 28.180 -3.727 -39.765 1.00 94.06 144 THR A C 1
ATOM 1102 O O . THR A 1 144 ? 29.033 -3.762 -40.674 1.00 94.06 144 THR A O 1
#